Protein AF-A0A2B7XXI3-F1 (afdb_monomer)

Radius of gyration: 14.45 Å; Cα contacts (8 Å, |Δi|>4): 326; chains: 1; bounding box: 34×36×39 Å

Secondary structure (DSSP, 8-state):
---HHHHHHHTT-EEEPPTTEEEEEESSBTTB-EEEE---TT-EEEEEE-SSEEEEEEE-TTS-HHHHHHHHHHHHHTTGGGS-TT--EEEEEEEETTEESSHHHHHHHHHHHHHTTPPPPPEEEE--SS---EEEE---TTS--EEEETTEEEEE-

Sequence (157 aa):
MPSHFEAAHAAKKTVEVPICSWRFVIFPTDGISAIGTRNLGGSTAIVLASPRAAIVAHLRPELDTASFMNELLRFYKKNDQEFPQGHPAFIICARKGEAPLYPQQVAIIQQVFRRNGLLVPPVKSYEPSGQGTVFVDARPPSGQRLVPVENRVVAQF

Organism: Polytolypa hystricis (strain UAMH7299) (NCBI:txid1447883)

Structure (mmCIF, N/CA/C/O backbone):
data_AF-A0A2B7XXI3-F1
#
_entry.id   AF-A0A2B7XXI3-F1
#
loop_
_atom_site.group_PDB
_atom_site.id
_atom_site.type_symbol
_atom_site.label_atom_id
_atom_site.label_alt_id
_atom_site.label_comp_id
_atom_site.label_asym_id
_atom_site.label_entity_id
_atom_site.label_seq_id
_atom_site.pdbx_PDB_ins_code
_atom_site.Cartn_x
_atom_site.Cartn_y
_atom_site.Cartn_z
_atom_site.occupancy
_atom_site.B_iso_or_equiv
_atom_site.auth_seq_id
_atom_site.auth_comp_id
_atom_site.auth_asym_id
_atom_site.auth_atom_id
_atom_site.pdbx_PDB_model_num
ATOM 1 N N . MET A 1 1 ? 11.577 -18.978 13.535 1.00 48.31 1 MET A N 1
ATOM 2 C CA . MET A 1 1 ? 10.423 -18.399 14.256 1.00 48.31 1 MET A CA 1
ATOM 3 C C . MET A 1 1 ? 9.391 -17.976 13.221 1.00 48.31 1 MET A C 1
ATOM 5 O O . MET A 1 1 ? 9.833 -17.498 12.181 1.00 48.31 1 MET A O 1
ATOM 9 N N . PRO A 1 2 ? 8.084 -18.183 13.455 1.00 54.75 2 PRO A N 1
ATOM 10 C CA . PRO A 1 2 ? 7.042 -17.691 12.553 1.00 54.75 2 PRO A CA 1
ATOM 11 C C . PRO A 1 2 ? 7.074 -16.158 12.491 1.00 54.75 2 PRO A C 1
ATOM 13 O O . PRO A 1 2 ? 7.365 -15.504 13.495 1.00 54.75 2 PRO A O 1
ATOM 16 N N . SER A 1 3 ? 6.801 -15.591 11.317 1.00 63.81 3 SER A N 1
ATOM 17 C CA . SER A 1 3 ? 6.748 -14.134 11.136 1.00 63.81 3 SER A CA 1
ATOM 18 C C . SER A 1 3 ? 5.608 -13.508 11.959 1.00 63.81 3 SER A C 1
ATOM 20 O O . SER A 1 3 ? 4.636 -14.180 12.316 1.00 63.81 3 SER A O 1
ATOM 22 N N . HIS A 1 4 ? 5.678 -12.198 12.239 1.00 64.50 4 HIS A N 1
ATOM 23 C CA . HIS A 1 4 ? 4.598 -11.482 12.943 1.00 64.50 4 HIS A CA 1
ATOM 24 C C . HIS A 1 4 ? 3.236 -11.642 12.245 1.00 64.50 4 HIS A C 1
ATOM 26 O O . HIS A 1 4 ? 2.210 -11.782 12.915 1.00 64.50 4 HIS A O 1
ATOM 32 N N . PHE A 1 5 ? 3.242 -11.679 10.907 1.00 62.25 5 PHE A N 1
ATOM 33 C CA . PHE A 1 5 ? 2.057 -11.941 10.097 1.00 62.25 5 PHE A CA 1
ATOM 34 C C . PHE A 1 5 ? 1.521 -13.358 10.330 1.00 62.25 5 PHE A C 1
ATOM 36 O O . PHE A 1 5 ? 0.339 -13.512 10.612 1.00 62.25 5 PHE A O 1
ATOM 43 N N . GLU A 1 6 ? 2.370 -14.388 10.271 1.00 65.31 6 GLU A N 1
ATOM 44 C CA . GLU A 1 6 ? 1.958 -15.785 10.482 1.00 65.31 6 GLU A CA 1
ATOM 45 C C . GLU A 1 6 ? 1.390 -16.014 11.882 1.00 65.31 6 GLU A C 1
ATOM 47 O O . GLU A 1 6 ? 0.357 -16.663 12.019 1.00 65.31 6 GLU A O 1
ATOM 52 N N . ALA A 1 7 ? 2.004 -15.436 12.917 1.00 68.31 7 ALA A N 1
ATOM 53 C CA . ALA A 1 7 ? 1.504 -15.540 14.285 1.00 68.31 7 ALA A CA 1
ATOM 54 C C . ALA A 1 7 ? 0.122 -14.877 14.446 1.00 68.31 7 ALA A C 1
ATOM 56 O O . ALA A 1 7 ? -0.772 -15.425 15.093 1.00 68.31 7 ALA A O 1
ATOM 57 N N . ALA A 1 8 ? -0.079 -13.702 13.842 1.00 65.25 8 ALA A N 1
ATOM 58 C CA . ALA A 1 8 ? -1.342 -12.975 13.919 1.00 65.25 8 ALA A CA 1
ATOM 59 C C . ALA A 1 8 ? -2.441 -13.600 13.034 1.00 65.25 8 ALA A C 1
ATOM 61 O O . ALA A 1 8 ? -3.600 -13.679 13.455 1.00 65.25 8 ALA A O 1
ATOM 62 N N . HIS A 1 9 ? -2.066 -14.121 11.864 1.00 66.50 9 HIS A N 1
ATOM 63 C CA . HIS A 1 9 ? -2.937 -14.869 10.961 1.00 66.50 9 HIS A CA 1
ATOM 64 C C . HIS A 1 9 ? -3.375 -16.202 11.582 1.00 66.50 9 HIS A C 1
ATOM 66 O O . HIS A 1 9 ? -4.568 -16.494 11.612 1.00 66.50 9 HIS A O 1
ATOM 72 N N . ALA A 1 10 ? -2.450 -16.965 12.177 1.00 66.88 10 ALA A N 1
ATOM 73 C CA . ALA A 1 10 ? -2.763 -18.198 12.905 1.00 66.88 10 ALA A CA 1
ATOM 74 C C . ALA A 1 10 ? -3.696 -17.940 14.100 1.00 66.88 10 ALA A C 1
ATOM 76 O O . ALA A 1 10 ? -4.594 -18.732 14.375 1.00 66.88 10 ALA A O 1
ATOM 77 N N . ALA A 1 11 ? -3.542 -16.791 14.766 1.00 72.44 11 ALA A N 1
ATOM 78 C CA . ALA A 1 11 ? -4.434 -16.353 15.836 1.00 72.44 11 ALA A CA 1
ATOM 79 C C . ALA A 1 11 ? -5.790 -15.802 15.342 1.00 72.44 11 ALA A C 1
ATOM 81 O O . ALA A 1 11 ? -6.605 -15.401 16.172 1.00 72.44 11 ALA A O 1
ATOM 82 N N . LYS A 1 12 ? -6.035 -15.754 14.021 1.00 74.94 12 LYS A N 1
ATOM 83 C CA . LYS A 1 12 ? -7.221 -15.154 13.378 1.00 74.94 12 LYS A CA 1
ATOM 84 C C . LYS A 1 12 ? -7.449 -13.682 13.751 1.00 74.94 12 LYS A C 1
ATOM 86 O O . LYS A 1 12 ? -8.581 -13.213 13.784 1.00 74.94 12 LYS A O 1
ATOM 91 N N . LYS A 1 13 ? -6.371 -12.939 14.016 1.00 81.69 13 LYS A N 1
ATOM 92 C CA . LYS A 1 13 ? -6.413 -11.518 14.412 1.00 81.69 13 LYS A CA 1
ATOM 93 C C . LYS A 1 13 ? -5.953 -10.570 13.303 1.00 81.69 13 LYS A C 1
ATOM 95 O O . LYS A 1 13 ? -5.603 -9.420 13.589 1.00 81.69 13 LYS A O 1
ATOM 100 N N . THR A 1 14 ? -5.908 -11.047 12.059 1.00 84.31 14 THR A N 1
ATOM 101 C CA . THR A 1 14 ? -5.370 -10.311 10.909 1.00 84.31 14 THR A CA 1
ATOM 102 C C . THR A 1 14 ? -6.325 -10.345 9.733 1.00 84.31 14 THR A C 1
ATOM 104 O O . THR A 1 14 ? -6.804 -11.410 9.352 1.00 84.31 14 THR A O 1
ATOM 107 N N . VAL A 1 15 ? -6.534 -9.184 9.119 1.00 89.12 15 VAL A N 1
ATOM 108 C CA . VAL A 1 15 ? -7.184 -9.081 7.811 1.00 89.12 15 VAL A CA 1
ATOM 109 C C . VAL A 1 15 ? -6.123 -9.203 6.724 1.00 89.12 15 VAL A C 1
ATOM 111 O O . VAL A 1 15 ? -5.197 -8.395 6.652 1.00 89.12 15 VAL A O 1
ATOM 114 N N . GLU A 1 16 ? -6.250 -10.226 5.884 1.00 90.81 16 GLU A N 1
ATOM 115 C CA . GLU A 1 16 ? -5.381 -10.412 4.724 1.00 90.81 16 GLU A CA 1
ATOM 116 C C . GLU A 1 16 ? -5.884 -9.583 3.535 1.00 90.81 16 GLU A C 1
ATOM 118 O O . GLU A 1 16 ? -7.076 -9.569 3.217 1.00 90.81 16 GLU A O 1
ATOM 123 N N . VAL A 1 17 ? -4.962 -8.891 2.869 1.00 94.00 17 VAL A N 1
ATOM 124 C CA . VAL A 1 17 ? -5.216 -8.123 1.652 1.00 94.00 17 VAL A CA 1
ATOM 125 C C . VAL A 1 17 ? -4.821 -8.960 0.434 1.00 94.00 17 VAL A C 1
ATOM 127 O O . VAL A 1 17 ? -3.649 -9.319 0.311 1.00 94.00 17 VAL A O 1
ATOM 130 N N . PRO A 1 18 ? -5.761 -9.259 -0.480 1.00 93.88 18 PRO A N 1
ATOM 131 C CA . PRO A 1 18 ? -5.449 -9.971 -1.715 1.00 93.88 18 PRO A CA 1
ATOM 132 C C . PRO A 1 18 ? -4.571 -9.153 -2.671 1.00 93.88 18 PRO A C 1
ATOM 134 O O . PRO A 1 18 ? -4.593 -7.920 -2.656 1.00 93.88 18 PRO A O 1
ATOM 137 N N . ILE A 1 19 ? -3.870 -9.853 -3.567 1.00 93.19 19 ILE A N 1
ATOM 138 C CA . ILE A 1 19 ? -3.181 -9.255 -4.722 1.00 93.19 19 ILE A CA 1
ATOM 139 C C . ILE A 1 19 ? -4.184 -8.426 -5.543 1.00 93.19 19 ILE A C 1
ATOM 141 O O . ILE A 1 19 ? -5.327 -8.845 -5.723 1.00 93.19 19 ILE A O 1
ATOM 145 N N . CYS A 1 20 ? -3.758 -7.267 -6.055 1.00 94.88 20 CYS A N 1
ATOM 146 C CA . CYS A 1 20 ? -4.588 -6.337 -6.837 1.00 94.88 20 CYS A CA 1
ATOM 147 C C . CYS A 1 20 ? -5.810 -5.793 -6.085 1.00 94.88 20 CYS A C 1
ATOM 149 O O . CYS A 1 20 ? -6.806 -5.426 -6.702 1.00 94.88 20 CYS A O 1
ATOM 151 N N . SER A 1 21 ? -5.747 -5.725 -4.757 1.00 96.31 21 SER A N 1
ATOM 152 C CA . SER A 1 21 ? -6.829 -5.208 -3.922 1.00 96.31 21 SER A CA 1
ATOM 153 C C . SER A 1 21 ? -6.273 -4.322 -2.813 1.00 96.31 21 SER A C 1
ATOM 155 O O . SER A 1 21 ? -5.075 -4.317 -2.521 1.00 96.31 21 SER A O 1
ATOM 157 N N . TRP A 1 22 ? -7.169 -3.588 -2.159 1.00 97.12 22 TRP A N 1
ATOM 158 C CA . TRP A 1 22 ? -6.930 -2.999 -0.847 1.00 97.12 22 TRP A CA 1
ATOM 159 C C . TRP A 1 22 ? -7.965 -3.479 0.173 1.00 97.12 22 TRP A C 1
ATOM 161 O O . TRP A 1 22 ? -9.027 -4.012 -0.178 1.00 97.12 22 TRP A O 1
ATOM 171 N N . ARG A 1 23 ? -7.637 -3.313 1.453 1.00 96.00 23 ARG A N 1
ATOM 172 C CA . ARG A 1 23 ? -8.565 -3.463 2.579 1.00 96.00 23 ARG A CA 1
ATOM 173 C C . ARG A 1 23 ? -8.342 -2.334 3.570 1.00 96.00 23 ARG A C 1
ATOM 175 O O . ARG A 1 23 ? -7.245 -1.794 3.659 1.00 96.00 23 ARG A O 1
ATOM 182 N N . PHE A 1 24 ? -9.398 -2.016 4.301 1.00 93.50 24 PHE A N 1
ATOM 183 C CA . PHE A 1 24 ? -9.441 -0.996 5.336 1.00 93.50 24 PHE A CA 1
ATOM 184 C C . PHE A 1 24 ? -9.890 -1.640 6.643 1.00 93.50 24 PHE A C 1
ATOM 186 O O . PHE A 1 24 ? -10.822 -2.444 6.637 1.00 93.50 24 PHE A O 1
ATOM 193 N N . VAL A 1 25 ? -9.218 -1.303 7.739 1.00 90.81 25 VAL A N 1
ATOM 194 C CA . VAL A 1 25 ? -9.548 -1.783 9.081 1.00 90.81 25 VAL A CA 1
ATOM 195 C C . VAL A 1 25 ? -9.458 -0.627 10.068 1.00 90.81 25 VAL A C 1
ATOM 197 O O . VAL A 1 25 ? -8.501 0.147 10.034 1.00 90.81 25 VAL A O 1
ATOM 200 N N . ILE A 1 26 ? -10.434 -0.566 10.974 1.00 88.31 26 ILE A N 1
ATOM 201 C CA . ILE A 1 26 ? -10.393 0.245 12.192 1.00 88.31 26 ILE A CA 1
ATOM 202 C C . ILE A 1 26 ? -10.026 -0.685 13.357 1.00 88.31 26 ILE A C 1
ATOM 204 O O . ILE A 1 26 ? -10.527 -1.804 13.462 1.00 88.31 26 ILE A O 1
ATOM 208 N N . PHE A 1 27 ? -9.132 -0.238 14.226 1.00 81.81 27 PHE A N 1
ATOM 209 C CA . PHE A 1 27 ? -8.558 -0.965 15.343 1.00 81.81 27 PHE A CA 1
ATOM 210 C C . PHE A 1 27 ? -8.915 -0.320 16.690 1.00 81.81 27 PHE A C 1
ATOM 212 O O . PHE A 1 27 ? -8.839 0.906 16.807 1.00 81.81 27 PHE A O 1
ATOM 219 N N . PRO A 1 28 ? -9.106 -1.131 17.745 1.00 72.25 28 PRO A N 1
ATOM 220 C CA . PRO A 1 28 ? -9.385 -2.568 17.692 1.00 72.25 28 PRO A CA 1
ATOM 221 C C . PRO A 1 28 ? -10.860 -2.806 17.316 1.00 72.25 28 PRO A C 1
ATOM 223 O O . PRO A 1 28 ? -11.739 -2.190 17.907 1.00 72.25 28 PRO A O 1
ATOM 226 N N . THR A 1 29 ? -11.134 -3.717 16.378 1.00 72.94 29 THR A N 1
ATOM 227 C CA . THR A 1 29 ? -12.509 -4.153 16.054 1.00 72.94 29 THR A CA 1
ATOM 228 C C . THR A 1 29 ? -12.544 -5.678 16.009 1.00 72.94 29 THR A C 1
ATOM 230 O O . THR A 1 29 ? -11.698 -6.280 15.354 1.00 72.94 29 THR A O 1
ATOM 233 N N . ASP A 1 30 ? -13.477 -6.309 16.727 1.00 71.38 30 ASP A N 1
ATOM 234 C CA . ASP A 1 30 ? -13.786 -7.750 16.659 1.00 71.38 30 ASP A CA 1
ATOM 235 C C . ASP A 1 30 ? -12.577 -8.702 16.726 1.00 71.38 30 ASP A C 1
ATOM 237 O O . ASP A 1 30 ? -12.455 -9.664 15.970 1.00 71.38 30 ASP A O 1
ATOM 241 N N . GLY A 1 31 ? -11.627 -8.424 17.624 1.00 73.44 31 GLY A N 1
ATOM 242 C CA . GLY A 1 31 ? -10.422 -9.247 17.786 1.00 73.44 31 GLY A CA 1
ATOM 243 C C . GLY A 1 31 ? -9.398 -9.109 16.651 1.00 73.44 31 GLY A C 1
ATOM 244 O O . GLY A 1 31 ? -8.304 -9.672 16.755 1.00 73.44 31 GLY A O 1
ATOM 245 N N . ILE A 1 32 ? -9.697 -8.316 15.616 1.00 79.62 32 ILE A N 1
ATOM 246 C CA . ILE A 1 32 ? -8.746 -7.905 14.591 1.00 79.62 32 ILE A CA 1
ATOM 247 C C . ILE A 1 32 ? -7.832 -6.836 15.165 1.00 79.62 32 ILE A C 1
ATOM 249 O O . ILE A 1 32 ? -8.236 -5.819 15.731 1.00 79.62 32 ILE A O 1
ATOM 253 N N . SER A 1 33 ? -6.550 -7.095 14.991 1.00 78.69 33 SER A N 1
ATOM 254 C CA . SER A 1 33 ? -5.483 -6.306 15.583 1.00 78.69 33 SER A CA 1
ATOM 255 C C . SER A 1 33 ? -4.362 -6.009 14.595 1.00 78.69 33 SER A C 1
ATOM 257 O O . SER A 1 33 ? -3.398 -5.333 14.937 1.00 78.69 33 SER A O 1
ATOM 259 N N . ALA A 1 34 ? -4.507 -6.501 13.365 1.00 81.81 34 ALA A N 1
ATOM 260 C CA . ALA A 1 34 ? -3.598 -6.204 12.285 1.00 81.81 34 ALA A CA 1
ATOM 261 C C . ALA A 1 34 ? -4.242 -6.349 10.902 1.00 81.81 34 ALA A C 1
ATOM 263 O O . ALA A 1 34 ? -5.266 -7.014 10.727 1.00 81.81 34 ALA A O 1
ATOM 264 N N . ILE A 1 35 ? -3.587 -5.763 9.907 1.00 89.25 35 ILE A N 1
ATOM 265 C CA . ILE A 1 35 ? -3.888 -5.914 8.481 1.00 89.25 35 ILE A CA 1
ATOM 266 C C . ILE A 1 35 ? -2.576 -6.141 7.732 1.00 89.25 35 ILE A C 1
ATOM 268 O O . ILE A 1 35 ? -1.543 -5.589 8.108 1.00 89.25 35 ILE A O 1
ATOM 272 N N . GLY A 1 36 ? -2.587 -6.942 6.673 1.00 90.19 36 GLY A N 1
ATOM 273 C CA . GLY A 1 36 ? -1.382 -7.134 5.877 1.00 90.19 36 GLY A CA 1
ATOM 274 C C . GLY A 1 36 ? -1.594 -7.925 4.602 1.00 90.19 36 GLY A C 1
ATOM 275 O O . GLY A 1 36 ? -2.656 -8.490 4.371 1.00 90.19 36 GLY A O 1
ATOM 276 N N . THR A 1 37 ? -0.554 -7.984 3.784 1.00 90.44 37 THR A N 1
ATOM 277 C CA . THR A 1 37 ? -0.486 -8.804 2.576 1.00 90.44 37 THR A CA 1
ATOM 278 C C . THR A 1 37 ? 0.735 -9.711 2.628 1.00 90.44 37 THR A C 1
ATOM 280 O O . THR A 1 37 ? 1.735 -9.376 3.262 1.00 90.44 37 THR A O 1
ATOM 283 N N . ARG A 1 38 ? 0.672 -10.831 1.912 1.00 88.06 38 ARG A N 1
ATOM 284 C CA . ARG A 1 38 ? 1.776 -11.772 1.686 1.00 88.06 38 ARG A CA 1
ATOM 285 C C . ARG A 1 38 ? 2.017 -11.979 0.194 1.00 88.06 38 ARG A C 1
ATOM 287 O O . ARG A 1 38 ? 1.272 -11.434 -0.621 1.00 88.06 38 ARG A O 1
ATOM 294 N N . ASN A 1 39 ? 3.016 -12.792 -0.147 1.00 84.31 39 ASN A N 1
ATOM 295 C CA . ASN A 1 39 ? 3.339 -13.154 -1.529 1.00 84.31 39 ASN A CA 1
ATOM 296 C C . ASN A 1 39 ? 3.619 -11.939 -2.420 1.00 84.31 39 ASN A C 1
ATOM 298 O O . ASN A 1 39 ? 3.208 -11.919 -3.576 1.00 84.31 39 ASN A O 1
ATOM 302 N N . LEU A 1 40 ? 4.288 -10.912 -1.886 1.00 83.44 40 LEU A N 1
ATOM 303 C CA . LEU A 1 40 ? 4.664 -9.749 -2.675 1.00 83.44 40 LEU A CA 1
ATOM 304 C C . LEU A 1 40 ? 5.560 -10.157 -3.848 1.00 83.44 40 LEU A C 1
ATOM 306 O O . LEU A 1 40 ? 5.271 -9.748 -4.964 1.00 83.44 40 LEU A O 1
ATOM 310 N N . GLY A 1 41 ? 6.583 -10.998 -3.652 1.00 79.19 41 GLY A N 1
ATOM 311 C CA . GLY A 1 41 ? 7.303 -11.645 -4.763 1.00 79.19 41 GLY A CA 1
ATOM 312 C C . GLY A 1 41 ? 7.762 -10.706 -5.895 1.00 79.19 41 GLY A C 1
ATOM 313 O O . GLY A 1 41 ? 7.712 -11.090 -7.058 1.00 79.19 41 GLY A O 1
ATOM 314 N N . GLY A 1 42 ? 8.142 -9.460 -5.578 1.00 85.88 42 GLY A N 1
ATOM 315 C CA . GLY A 1 42 ? 8.454 -8.415 -6.568 1.00 85.88 42 GLY A CA 1
ATOM 316 C C . GLY A 1 42 ? 7.451 -7.254 -6.610 1.00 85.88 42 GLY A C 1
ATOM 317 O O . GLY A 1 42 ? 7.791 -6.160 -7.053 1.00 85.88 42 GLY A O 1
ATOM 318 N N . SER A 1 43 ? 6.239 -7.466 -6.108 1.00 91.19 43 SER A N 1
ATOM 319 C CA . SER A 1 43 ? 5.134 -6.507 -6.070 1.00 91.19 43 SER A CA 1
ATOM 320 C C . SER A 1 43 ? 5.374 -5.349 -5.100 1.00 91.19 43 SER A C 1
ATOM 322 O O . SER A 1 43 ? 6.276 -5.370 -4.249 1.00 91.19 43 SER A O 1
ATOM 324 N N . THR A 1 44 ? 4.510 -4.344 -5.219 1.00 93.50 44 THR A N 1
ATOM 325 C CA . THR A 1 44 ? 4.485 -3.150 -4.377 1.00 93.50 44 THR A CA 1
ATOM 326 C C . THR A 1 44 ? 3.298 -3.211 -3.422 1.00 93.50 44 THR A C 1
ATOM 328 O O . THR A 1 44 ? 2.185 -3.532 -3.828 1.00 93.50 44 THR A O 1
ATOM 331 N N . ALA A 1 45 ? 3.500 -2.853 -2.159 1.00 94.75 45 ALA A N 1
ATOM 332 C CA . ALA A 1 45 ? 2.422 -2.576 -1.224 1.00 94.75 45 ALA A CA 1
ATOM 333 C C . ALA A 1 45 ? 2.349 -1.084 -0.903 1.00 94.75 45 ALA A C 1
ATOM 335 O O . ALA A 1 45 ? 3.375 -0.409 -0.809 1.00 94.75 45 ALA A O 1
ATOM 336 N N . ILE A 1 46 ? 1.136 -0.590 -0.676 1.00 96.00 46 ILE A N 1
ATOM 337 C CA . ILE A 1 46 ? 0.896 0.739 -0.112 1.00 96.00 46 ILE A CA 1
ATOM 338 C C . ILE A 1 46 ? 0.312 0.575 1.274 1.00 96.00 46 ILE A C 1
ATOM 340 O O . ILE A 1 46 ? -0.633 -0.188 1.461 1.00 96.00 46 ILE A O 1
ATOM 344 N N . VAL A 1 47 ? 0.876 1.307 2.227 1.00 93.81 47 VAL A N 1
ATOM 345 C CA . VAL A 1 47 ? 0.380 1.376 3.599 1.00 93.81 47 VAL A CA 1
ATOM 346 C C . VAL A 1 47 ? -0.014 2.813 3.884 1.00 93.81 47 VAL A C 1
ATOM 348 O O . VAL A 1 47 ? 0.809 3.709 3.735 1.00 93.81 47 VAL A O 1
ATOM 351 N N . LEU A 1 48 ? -1.259 3.021 4.291 1.00 92.19 48 LEU A N 1
ATOM 352 C CA . LEU A 1 48 ? -1.762 4.263 4.875 1.00 92.19 48 LEU A CA 1
ATOM 353 C C . LEU A 1 48 ? -2.218 3.898 6.279 1.00 92.19 48 LEU A C 1
ATOM 355 O O . LEU A 1 48 ? -3.091 3.044 6.419 1.00 92.19 48 LEU A O 1
ATOM 359 N N . ALA A 1 49 ? -1.619 4.466 7.316 1.00 88.94 49 ALA A N 1
ATOM 360 C CA . ALA A 1 49 ? -1.910 4.028 8.674 1.00 88.94 49 ALA A CA 1
ATOM 361 C C . ALA A 1 49 ? -1.998 5.196 9.648 1.00 88.94 49 ALA A C 1
ATOM 363 O O . ALA A 1 49 ? -1.332 6.208 9.492 1.00 88.94 49 ALA A O 1
ATOM 364 N N . SER A 1 50 ? -2.808 5.027 10.679 1.00 84.31 50 SER A N 1
ATOM 365 C CA . SER A 1 50 ? -2.953 5.922 11.819 1.00 84.31 50 SER A CA 1
ATOM 366 C C . SER A 1 50 ? -2.906 5.085 13.107 1.00 84.31 50 SER A C 1
ATOM 368 O O . SER A 1 50 ? -2.959 3.847 13.054 1.00 84.31 50 SER A O 1
ATOM 370 N N . PRO A 1 51 ? -2.833 5.699 14.305 1.00 78.25 51 PRO A N 1
ATOM 371 C CA . PRO A 1 51 ? -3.484 5.131 15.489 1.00 78.25 51 PRO A CA 1
ATOM 372 C C . PRO A 1 51 ? -4.934 4.801 15.101 1.00 78.25 51 PRO A C 1
ATOM 374 O O . PRO A 1 51 ? -5.431 5.446 14.227 1.00 78.25 51 PRO A O 1
ATOM 377 N N . ARG A 1 52 ? -5.719 3.897 15.662 1.00 82.06 52 ARG A N 1
ATOM 378 C CA . ARG A 1 52 ? -7.104 3.622 15.175 1.00 82.06 52 ARG A CA 1
ATOM 379 C C . ARG A 1 52 ? -7.306 3.020 13.774 1.00 82.06 52 ARG A C 1
ATOM 381 O O . ARG A 1 52 ? -8.212 2.215 13.707 1.00 82.06 52 ARG A O 1
ATOM 388 N N . ALA A 1 53 ? -6.570 3.289 12.691 1.00 88.69 53 ALA A N 1
ATOM 389 C CA . ALA A 1 53 ? -6.933 2.683 11.394 1.00 88.69 53 ALA A CA 1
ATOM 390 C C . ALA A 1 53 ? -5.763 2.379 10.452 1.00 88.69 53 ALA A C 1
ATOM 392 O O . ALA A 1 53 ? -4.658 2.892 10.602 1.00 88.69 53 ALA A O 1
ATOM 393 N N . ALA A 1 54 ? -5.996 1.505 9.473 1.00 91.56 54 ALA A N 1
ATOM 394 C CA . ALA A 1 54 ? -5.046 1.253 8.398 1.00 91.56 54 ALA A CA 1
ATOM 395 C C . ALA A 1 54 ? -5.731 0.821 7.099 1.00 91.56 54 ALA A C 1
ATOM 397 O O . ALA A 1 54 ? -6.714 0.076 7.103 1.00 91.56 54 ALA A O 1
ATOM 398 N N . ILE A 1 55 ? -5.152 1.251 5.982 1.00 94.62 55 ILE A N 1
ATOM 399 C CA . ILE A 1 55 ? -5.395 0.724 4.645 1.00 94.62 55 ILE A CA 1
ATOM 400 C C . ILE A 1 55 ? -4.099 0.092 4.151 1.00 94.62 55 ILE A C 1
ATOM 402 O O . ILE A 1 55 ? -3.042 0.726 4.160 1.00 94.62 55 ILE A O 1
ATOM 406 N N . VAL A 1 56 ? -4.195 -1.149 3.684 1.00 95.19 56 VAL A N 1
ATOM 407 C CA . VAL A 1 56 ? -3.104 -1.825 2.976 1.00 95.19 56 VAL A CA 1
ATOM 408 C C . VAL A 1 56 ? -3.595 -2.185 1.585 1.00 95.19 56 VAL A C 1
ATOM 410 O O . VAL A 1 56 ? -4.711 -2.684 1.431 1.00 95.19 56 VAL A O 1
ATOM 413 N N . ALA A 1 57 ? -2.764 -1.924 0.581 1.00 97.00 57 ALA A N 1
ATOM 414 C CA . ALA A 1 57 ? -3.010 -2.287 -0.807 1.00 97.00 57 ALA A CA 1
ATOM 415 C C . ALA A 1 57 ? -1.849 -3.110 -1.366 1.00 97.00 57 ALA A C 1
ATOM 417 O O . ALA A 1 57 ? -0.700 -2.838 -1.029 1.00 97.00 57 ALA A O 1
ATOM 418 N N . HIS A 1 58 ? -2.146 -4.073 -2.238 1.00 95.88 58 HIS A N 1
ATOM 419 C CA . HIS A 1 58 ? -1.158 -4.908 -2.924 1.00 95.88 58 HIS A CA 1
ATOM 420 C C . HIS A 1 58 ? -1.265 -4.695 -4.436 1.00 95.88 58 HIS A C 1
ATOM 422 O O . HIS A 1 58 ? -2.268 -5.043 -5.057 1.00 95.88 58 HIS A O 1
ATOM 428 N N . LEU A 1 59 ? -0.215 -4.146 -5.039 1.00 95.88 59 LEU A N 1
ATOM 429 C CA . LEU A 1 59 ? -0.114 -3.846 -6.459 1.00 95.88 59 LEU A CA 1
ATOM 430 C C . LEU A 1 59 ? 0.922 -4.758 -7.116 1.00 95.88 59 LEU A C 1
ATOM 432 O O . LEU A 1 59 ? 2.115 -4.667 -6.825 1.00 95.88 59 LEU A O 1
ATOM 436 N N . ARG A 1 60 ? 0.471 -5.598 -8.048 1.00 93.81 60 ARG A N 1
ATOM 437 C CA . ARG A 1 60 ? 1.370 -6.330 -8.948 1.00 93.81 60 ARG A CA 1
ATOM 438 C C . ARG A 1 60 ? 1.940 -5.400 -10.032 1.00 93.81 60 ARG A C 1
ATOM 440 O O . ARG A 1 60 ? 1.349 -4.344 -10.280 1.00 93.81 60 ARG A O 1
ATOM 447 N N . PRO A 1 61 ? 3.029 -5.776 -10.714 1.00 90.12 61 PRO A N 1
ATOM 448 C CA . PRO A 1 61 ? 3.685 -4.905 -11.692 1.00 90.12 61 PRO A CA 1
ATOM 449 C C . PRO A 1 61 ? 2.814 -4.526 -12.896 1.00 90.12 61 PRO A C 1
ATOM 451 O O . PRO A 1 61 ? 2.880 -3.394 -13.362 1.00 90.12 61 PRO A O 1
ATOM 454 N N . GLU A 1 62 ? 1.970 -5.442 -13.377 1.00 90.38 62 GLU A N 1
ATOM 455 C CA . GLU A 1 62 ? 1.167 -5.251 -14.597 1.00 90.38 62 GLU A CA 1
ATOM 456 C C . GLU A 1 62 ? -0.159 -4.505 -14.360 1.00 90.38 62 GLU A C 1
ATOM 458 O O . GLU A 1 62 ? -0.951 -4.325 -15.283 1.00 90.38 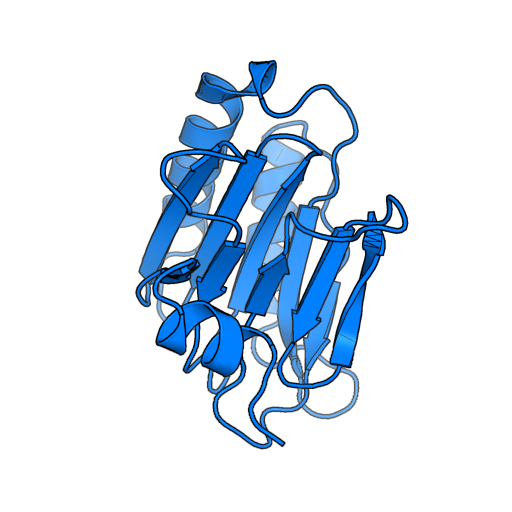62 GLU A O 1
ATOM 463 N N . LEU A 1 63 ? -0.440 -4.098 -13.120 1.00 93.56 63 LEU A N 1
ATOM 464 C CA . LEU A 1 63 ? -1.668 -3.389 -12.772 1.00 93.56 63 LEU A CA 1
ATOM 465 C C . LEU A 1 63 ? -1.661 -1.969 -13.357 1.00 93.56 63 LEU A C 1
ATOM 467 O O . LEU A 1 63 ? -0.649 -1.268 -13.257 1.00 93.56 63 LEU A O 1
ATOM 471 N N . ASP A 1 64 ? -2.815 -1.495 -13.849 1.00 96.75 64 ASP A N 1
ATOM 472 C CA . ASP A 1 64 ? -3.029 -0.062 -14.095 1.00 96.75 64 ASP A CA 1
ATOM 473 C C . ASP A 1 64 ? -2.957 0.703 -12.766 1.00 96.75 64 ASP A C 1
ATOM 475 O O . ASP A 1 64 ? -3.928 0.890 -12.027 1.00 96.75 64 ASP A O 1
ATOM 479 N N . THR A 1 65 ? -1.734 1.116 -12.455 1.00 96.81 65 THR A N 1
ATOM 480 C CA . THR A 1 65 ? -1.356 1.689 -11.172 1.00 96.81 65 THR A CA 1
ATOM 481 C C . THR A 1 65 ? -2.015 3.051 -10.976 1.00 96.81 65 THR A C 1
ATOM 483 O O . THR A 1 65 ? -2.397 3.385 -9.858 1.00 96.81 65 THR A O 1
ATOM 486 N N . ALA A 1 66 ? -2.187 3.837 -12.041 1.00 97.31 66 ALA A N 1
ATOM 487 C CA . ALA A 1 66 ? -2.792 5.159 -11.939 1.00 97.31 66 ALA A CA 1
ATOM 488 C C . ALA A 1 66 ? -4.279 5.054 -11.586 1.00 97.31 66 ALA A C 1
ATOM 490 O O . ALA A 1 66 ? -4.727 5.706 -10.639 1.00 97.31 66 ALA A O 1
ATOM 491 N N . SER A 1 67 ? -5.031 4.217 -12.305 1.00 97.50 67 SER A N 1
ATOM 492 C CA . SER A 1 67 ? -6.460 4.017 -12.044 1.00 97.50 67 SER A CA 1
ATOM 493 C C . SER A 1 67 ? -6.695 3.440 -10.648 1.00 97.50 67 SER A C 1
ATOM 495 O O . SER A 1 67 ? -7.454 4.019 -9.868 1.00 97.50 67 SER A O 1
ATOM 497 N N . PHE A 1 68 ? -5.948 2.394 -10.279 1.00 98.06 68 PHE A N 1
ATOM 498 C CA . PHE A 1 68 ? -6.027 1.784 -8.950 1.00 98.06 68 PHE A CA 1
ATOM 499 C C . PHE A 1 68 ? -5.724 2.786 -7.826 1.00 98.06 68 PHE A C 1
ATOM 501 O O . PHE A 1 68 ? -6.478 2.898 -6.859 1.00 98.06 68 PHE A O 1
ATOM 508 N N . MET A 1 69 ? -4.643 3.563 -7.955 1.00 97.69 69 MET A N 1
ATOM 509 C CA . MET A 1 69 ? -4.278 4.553 -6.941 1.00 97.69 69 MET A CA 1
ATOM 510 C C . MET A 1 69 ? -5.300 5.686 -6.835 1.00 97.69 69 MET A C 1
ATOM 512 O O . MET A 1 69 ? -5.557 6.162 -5.733 1.00 97.69 69 MET A O 1
ATOM 516 N N . ASN A 1 70 ? -5.908 6.119 -7.941 1.00 97.00 70 ASN A N 1
ATOM 517 C CA . ASN A 1 70 ? -6.956 7.139 -7.894 1.00 97.00 70 ASN A CA 1
ATOM 518 C C . ASN A 1 70 ? -8.196 6.652 -7.133 1.00 97.00 70 ASN A C 1
ATOM 520 O O . ASN A 1 70 ? -8.772 7.414 -6.355 1.00 97.00 70 ASN A O 1
ATOM 524 N N . GLU A 1 71 ? -8.600 5.394 -7.316 1.00 97.31 71 GLU A N 1
ATOM 525 C CA . GLU A 1 71 ? -9.703 4.801 -6.554 1.00 97.31 71 GLU A CA 1
ATOM 526 C C . GLU A 1 71 ? -9.361 4.651 -5.073 1.00 97.31 71 GLU A C 1
ATOM 528 O O . GLU A 1 71 ? -10.143 5.076 -4.217 1.00 97.31 71 GLU A O 1
ATOM 533 N N . LEU A 1 72 ? -8.165 4.139 -4.772 1.00 96.88 72 LEU A N 1
ATOM 534 C CA . LEU A 1 72 ? -7.655 4.016 -3.410 1.00 96.88 72 LEU A CA 1
ATOM 535 C C . LEU A 1 72 ? -7.626 5.372 -2.692 1.00 96.88 72 LEU A C 1
ATOM 537 O O . LEU A 1 72 ? -8.120 5.485 -1.572 1.00 96.88 72 LEU A O 1
ATOM 541 N N . LEU A 1 73 ? -7.092 6.420 -3.327 1.00 95.00 73 LEU A N 1
ATOM 542 C CA . LEU A 1 73 ? -7.028 7.751 -2.719 1.00 95.00 73 LEU A CA 1
ATOM 543 C C . LEU A 1 73 ? -8.405 8.409 -2.596 1.00 95.00 73 LEU A C 1
ATOM 545 O O . LEU A 1 73 ? -8.645 9.137 -1.633 1.00 95.00 73 LEU A O 1
ATOM 549 N N . ARG A 1 74 ? -9.334 8.140 -3.522 1.00 95.06 74 ARG A N 1
ATOM 550 C CA . ARG A 1 74 ? -10.733 8.570 -3.386 1.00 95.06 74 ARG A CA 1
ATOM 551 C C . ARG A 1 74 ? -11.387 7.906 -2.176 1.00 95.06 74 ARG A C 1
ATOM 553 O O . ARG A 1 74 ? -12.105 8.576 -1.442 1.00 95.06 74 ARG A O 1
ATOM 560 N N . PHE A 1 75 ? -11.133 6.615 -1.958 1.00 95.25 75 PHE A N 1
ATOM 561 C CA . PHE A 1 75 ? -11.598 5.902 -0.770 1.00 95.25 75 PHE A CA 1
ATOM 562 C C . PHE A 1 75 ? -10.956 6.457 0.509 1.00 95.25 75 PHE A C 1
ATOM 564 O O . PHE A 1 75 ? -11.671 6.749 1.461 1.00 95.25 75 PHE A O 1
ATOM 571 N N . TYR A 1 76 ? -9.639 6.670 0.517 1.00 92.81 76 TYR A N 1
ATOM 572 C CA . TYR A 1 76 ? -8.915 7.266 1.643 1.00 92.81 76 TYR A CA 1
ATOM 573 C C . TYR A 1 76 ? -9.497 8.628 2.043 1.00 92.81 76 TYR A C 1
ATOM 575 O O . TYR A 1 76 ? -9.833 8.828 3.202 1.00 92.81 76 TYR A O 1
ATOM 583 N N . LYS A 1 77 ? -9.714 9.530 1.075 1.00 91.06 77 LYS A N 1
ATOM 584 C CA . L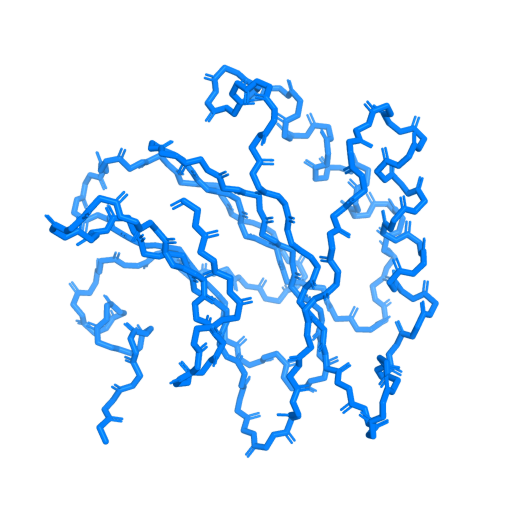YS A 1 77 ? -10.294 10.863 1.319 1.00 91.06 77 LYS A CA 1
ATOM 585 C C . LYS A 1 77 ? -11.717 10.821 1.883 1.00 91.06 77 LYS A C 1
ATOM 587 O O . LYS A 1 77 ? -12.092 11.717 2.619 1.00 91.06 77 LYS A O 1
ATOM 592 N N . LYS A 1 78 ? -12.512 9.798 1.547 1.00 93.19 78 LYS A N 1
ATOM 593 C CA . LYS A 1 78 ? -13.853 9.595 2.132 1.00 93.19 78 LYS A CA 1
ATOM 594 C C . LYS A 1 78 ? -13.817 9.118 3.587 1.00 93.19 78 LYS A C 1
ATOM 596 O O . LYS A 1 78 ? -14.860 9.095 4.228 1.00 93.19 78 LYS A O 1
ATOM 601 N N . ASN A 1 79 ? -12.655 8.675 4.061 1.00 91.62 79 ASN A N 1
ATOM 602 C CA . ASN A 1 79 ? -12.442 8.172 5.412 1.00 91.62 79 ASN A CA 1
ATOM 603 C C . ASN A 1 79 ? -11.390 9.013 6.153 1.00 91.62 79 ASN A C 1
ATOM 605 O O . ASN A 1 79 ? -10.712 8.501 7.043 1.00 91.62 79 ASN A O 1
ATOM 609 N N . ASP A 1 80 ? -11.211 10.279 5.767 1.00 88.19 80 ASP A N 1
ATOM 610 C CA . ASP A 1 80 ? -10.167 11.152 6.310 1.00 88.19 80 ASP A CA 1
ATOM 611 C C . ASP A 1 80 ? -10.308 11.386 7.821 1.00 88.19 80 ASP A C 1
ATOM 613 O O . ASP A 1 80 ? -9.305 11.594 8.499 1.00 88.19 80 ASP A O 1
ATOM 617 N N . GLN A 1 81 ? -11.512 11.237 8.379 1.00 89.31 81 GLN A N 1
ATOM 618 C CA . GLN A 1 81 ? -11.746 11.288 9.820 1.00 89.31 81 GLN A CA 1
ATOM 619 C C . GLN A 1 81 ? -10.980 10.205 10.601 1.00 89.31 81 GLN A C 1
ATOM 621 O O . GLN A 1 81 ? -10.637 10.416 11.763 1.00 89.31 81 GLN A O 1
ATOM 626 N N . GLU A 1 82 ? -10.672 9.064 9.971 1.00 89.06 82 GLU A N 1
ATOM 627 C CA . GLU A 1 82 ? -9.844 8.001 10.566 1.00 89.06 82 GLU A CA 1
ATOM 628 C C . GLU A 1 82 ? -8.346 8.198 10.282 1.00 89.06 82 GLU A C 1
ATOM 630 O O . GLU A 1 82 ? -7.498 7.493 10.841 1.00 89.06 82 GLU A O 1
ATOM 635 N N . PHE A 1 83 ? -8.018 9.172 9.428 1.00 85.81 83 PHE A N 1
ATOM 636 C CA . PHE A 1 83 ? -6.665 9.566 9.063 1.00 85.81 83 PHE A CA 1
ATOM 637 C C . PHE A 1 83 ? -6.464 11.097 9.167 1.00 85.81 83 PHE A C 1
ATOM 639 O O . PHE A 1 83 ? -6.144 11.738 8.158 1.00 85.81 83 PH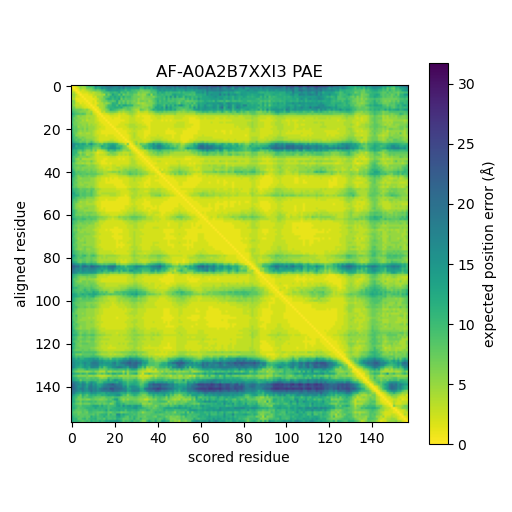E A O 1
ATOM 646 N N . PRO A 1 84 ? -6.581 11.697 10.371 1.00 72.19 84 PRO A N 1
ATOM 647 C CA . PRO A 1 84 ? -6.307 13.120 10.559 1.00 72.19 84 PRO A CA 1
ATOM 648 C C . PRO A 1 84 ? -4.903 13.531 10.064 1.00 72.19 84 PRO A C 1
ATOM 650 O O . PRO A 1 84 ? -3.980 12.727 9.967 1.00 72.19 84 PRO A O 1
ATOM 653 N N . GLN A 1 85 ? -4.749 14.793 9.655 1.00 64.81 85 GLN A N 1
ATOM 654 C CA . GLN A 1 85 ? -3.613 15.252 8.842 1.00 64.81 85 GLN A CA 1
ATOM 655 C C . GLN A 1 85 ? -2.227 14.806 9.349 1.00 64.81 85 GLN A C 1
ATOM 657 O O . GLN A 1 85 ? -1.909 14.914 10.530 1.00 64.81 85 GLN A O 1
ATOM 662 N N . GLY A 1 86 ? -1.371 14.384 8.409 1.00 64.38 86 GLY A N 1
ATOM 663 C CA . GLY A 1 86 ? 0.040 14.066 8.667 1.00 64.38 86 GLY A CA 1
ATOM 664 C C . GLY A 1 86 ? 0.336 12.590 8.934 1.00 64.38 86 GLY A C 1
ATOM 665 O O . GLY A 1 86 ? 1.467 12.251 9.275 1.00 64.38 86 GLY A O 1
ATOM 666 N N . HIS A 1 87 ? -0.647 11.706 8.770 1.00 73.25 87 HIS A N 1
ATOM 667 C CA . HIS A 1 87 ? -0.434 10.289 9.013 1.00 73.25 87 HIS A CA 1
ATOM 668 C C . HIS A 1 87 ? 0.502 9.607 8.008 1.00 73.25 87 HIS A C 1
ATOM 670 O O . HIS A 1 87 ? 0.550 9.963 6.826 1.00 73.25 87 HIS A O 1
ATOM 676 N N . PRO A 1 88 ? 1.256 8.609 8.489 1.00 80.94 88 PRO A N 1
ATOM 677 C CA . PRO A 1 88 ? 2.262 7.917 7.713 1.00 80.94 88 PRO A CA 1
ATOM 678 C C . PRO A 1 88 ? 1.644 7.149 6.543 1.00 80.94 88 PRO A C 1
ATOM 680 O O . PRO A 1 88 ? 0.783 6.277 6.692 1.00 80.94 88 PRO A O 1
ATOM 683 N N . ALA A 1 89 ? 2.170 7.454 5.365 1.00 90.50 89 ALA A N 1
ATOM 684 C CA . ALA A 1 89 ? 2.000 6.661 4.168 1.00 90.50 89 ALA A CA 1
ATOM 685 C C . ALA A 1 89 ? 3.354 6.053 3.792 1.00 90.50 89 ALA A C 1
ATOM 687 O O . ALA A 1 89 ? 4.377 6.730 3.882 1.00 90.50 89 ALA A O 1
ATOM 688 N N . PHE A 1 90 ? 3.375 4.812 3.316 1.00 92.75 90 PHE A N 1
ATOM 689 C CA . PHE A 1 90 ? 4.590 4.160 2.832 1.00 92.75 90 PHE A CA 1
ATOM 690 C C . PHE A 1 90 ? 4.335 3.474 1.495 1.00 92.75 90 PHE A C 1
ATOM 692 O O . PHE A 1 90 ? 3.323 2.793 1.320 1.00 92.75 90 PHE A O 1
ATOM 699 N N . ILE A 1 91 ? 5.288 3.622 0.574 1.00 94.50 91 ILE A N 1
ATOM 700 C CA . ILE A 1 91 ? 5.397 2.769 -0.612 1.00 94.50 91 ILE A CA 1
ATOM 701 C C . ILE A 1 91 ? 6.417 1.690 -0.288 1.00 94.50 91 ILE A C 1
ATOM 703 O O . ILE A 1 91 ? 7.567 2.016 -0.017 1.00 94.50 91 ILE A O 1
ATOM 707 N N . ILE A 1 92 ? 6.018 0.424 -0.309 1.00 92.62 92 ILE A N 1
ATOM 708 C CA . ILE A 1 92 ? 6.893 -0.705 0.003 1.00 92.62 92 ILE A CA 1
ATOM 709 C C . ILE A 1 92 ? 7.077 -1.539 -1.257 1.00 92.62 92 ILE A C 1
ATOM 711 O O . ILE A 1 92 ? 6.142 -2.207 -1.680 1.00 92.62 92 ILE A O 1
ATOM 715 N N . CYS A 1 93 ? 8.257 -1.520 -1.868 1.00 91.88 93 CYS A N 1
ATOM 716 C CA . CYS A 1 93 ? 8.494 -2.199 -3.146 1.00 91.88 93 CYS A CA 1
ATOM 717 C C . CYS A 1 93 ? 9.727 -3.103 -3.112 1.00 91.88 93 CYS A C 1
ATOM 719 O O . CYS A 1 93 ? 10.676 -2.866 -2.361 1.00 91.88 93 CYS A O 1
ATOM 721 N N . ALA A 1 94 ? 9.748 -4.124 -3.968 1.00 89.12 94 ALA A N 1
ATOM 722 C CA . ALA A 1 94 ? 10.960 -4.908 -4.164 1.00 89.12 94 ALA A CA 1
ATOM 723 C C . ALA A 1 94 ? 12.079 -4.032 -4.748 1.00 89.12 94 ALA A C 1
ATOM 725 O O . ALA A 1 94 ? 11.812 -3.103 -5.517 1.00 89.12 94 ALA A O 1
ATOM 726 N N . ARG A 1 95 ? 13.333 -4.347 -4.420 1.00 89.00 95 ARG A N 1
ATOM 727 C CA . ARG A 1 95 ? 14.527 -3.740 -5.027 1.00 89.00 95 ARG A CA 1
ATOM 728 C C . ARG A 1 95 ? 15.449 -4.788 -5.638 1.00 89.00 95 ARG A C 1
ATOM 730 O O . ARG A 1 95 ? 15.453 -5.942 -5.216 1.00 89.00 95 ARG A O 1
ATOM 737 N N . LYS A 1 96 ? 16.274 -4.349 -6.587 1.00 85.31 96 LYS A N 1
ATOM 738 C CA . LYS A 1 96 ? 17.444 -5.083 -7.079 1.00 85.31 96 LYS A CA 1
ATOM 739 C C . LYS A 1 96 ? 18.656 -4.159 -6.981 1.00 85.31 96 LYS A C 1
ATOM 741 O O . LYS A 1 96 ? 18.725 -3.154 -7.685 1.00 85.31 96 LYS A O 1
ATOM 746 N N . GLY A 1 97 ? 19.589 -4.481 -6.084 1.00 85.81 97 GLY A N 1
ATOM 747 C CA . GLY A 1 97 ? 20.629 -3.532 -5.679 1.00 85.81 97 GLY A CA 1
ATOM 748 C C . GLY A 1 97 ? 20.005 -2.304 -5.009 1.00 85.81 97 GLY A C 1
ATOM 749 O O . GLY A 1 97 ? 19.113 -2.436 -4.173 1.00 85.81 97 GLY A O 1
ATOM 750 N N . GLU A 1 98 ? 20.425 -1.107 -5.409 1.00 84.88 98 GLU A N 1
ATOM 751 C CA . GLU A 1 98 ? 19.962 0.157 -4.813 1.00 84.88 98 GLU A CA 1
ATOM 752 C C . GLU A 1 98 ? 18.664 0.711 -5.433 1.00 84.88 98 GLU A C 1
ATOM 754 O O . GLU A 1 98 ? 18.110 1.692 -4.942 1.00 84.88 98 GLU A O 1
ATOM 759 N N . ALA A 1 99 ? 18.141 0.086 -6.493 1.00 86.69 99 ALA A N 1
ATOM 760 C CA . ALA A 1 99 ? 16.982 0.592 -7.227 1.00 86.69 99 ALA A CA 1
ATOM 761 C C . ALA A 1 99 ? 15.710 -0.241 -6.978 1.00 86.69 99 ALA A C 1
ATOM 763 O O . ALA A 1 99 ? 15.791 -1.474 -6.906 1.00 86.69 99 ALA A O 1
ATOM 764 N N . PRO A 1 100 ? 14.518 0.391 -6.911 1.00 90.19 100 PRO A N 1
ATOM 765 C CA . PRO A 1 100 ? 13.244 -0.318 -7.000 1.00 90.19 100 PRO A CA 1
ATOM 766 C C . PRO A 1 100 ? 13.188 -1.202 -8.246 1.00 90.19 100 PRO A C 1
ATOM 768 O O . PRO A 1 100 ? 13.634 -0.794 -9.315 1.00 90.19 100 PRO A O 1
ATOM 771 N N . LEU A 1 101 ? 12.593 -2.387 -8.123 1.00 90.94 101 LEU A N 1
ATOM 772 C CA . LEU A 1 101 ? 12.441 -3.326 -9.235 1.00 90.94 101 LEU A CA 1
ATOM 773 C C . LEU A 1 101 ? 11.521 -2.761 -10.331 1.00 90.94 101 LEU A C 1
ATOM 775 O O . LEU A 1 101 ? 11.763 -2.978 -11.515 1.00 90.94 101 LEU A O 1
ATOM 779 N N . TYR A 1 102 ? 10.515 -1.974 -9.931 1.00 92.88 102 TYR A N 1
ATOM 780 C CA . TYR A 1 102 ? 9.560 -1.306 -10.820 1.00 92.88 102 TYR A CA 1
ATOM 781 C C . TYR A 1 102 ? 9.536 0.211 -10.557 1.00 92.88 102 TYR A C 1
ATOM 783 O O . TYR A 1 102 ? 8.582 0.736 -9.974 1.00 92.88 102 TYR A O 1
ATOM 791 N N . PRO A 1 103 ? 10.579 0.955 -10.968 1.00 94.12 103 PRO A N 1
ATOM 792 C CA . PRO A 1 103 ? 10.723 2.373 -10.629 1.00 94.12 103 PRO A CA 1
ATOM 793 C C . PRO A 1 103 ? 9.612 3.239 -11.237 1.00 94.12 103 PRO A C 1
ATOM 795 O O . PRO A 1 103 ? 9.181 4.216 -10.629 1.00 94.12 103 PRO A O 1
ATOM 798 N N . GLN A 1 104 ? 9.093 2.857 -12.406 1.00 95.38 104 GLN A N 1
ATOM 799 C CA . GLN A 1 104 ? 8.005 3.575 -13.069 1.00 95.38 104 GLN A CA 1
ATOM 800 C C . GLN A 1 104 ? 6.681 3.444 -12.300 1.00 95.38 104 GLN A C 1
ATOM 802 O O . GLN A 1 104 ? 5.968 4.433 -12.144 1.00 95.38 104 GLN A O 1
ATOM 807 N N . GLN A 1 105 ? 6.393 2.263 -11.734 1.00 95.94 105 GLN A N 1
ATOM 808 C CA . GLN A 1 105 ? 5.236 2.054 -10.858 1.00 95.94 105 GLN A CA 1
ATOM 809 C C . GLN A 1 105 ? 5.331 2.949 -9.612 1.00 95.94 105 GLN A C 1
ATOM 811 O O . GLN A 1 105 ? 4.375 3.647 -9.278 1.00 95.94 105 GLN A O 1
ATOM 816 N N . VAL A 1 106 ? 6.505 3.008 -8.974 1.00 96.56 106 VAL A N 1
ATOM 817 C CA . VAL A 1 106 ? 6.760 3.897 -7.826 1.00 96.56 106 VAL A CA 1
ATOM 818 C C . VAL A 1 106 ? 6.554 5.369 -8.201 1.00 96.56 106 VAL A C 1
ATOM 820 O O . VAL A 1 106 ? 5.879 6.101 -7.473 1.00 96.56 106 VAL A O 1
ATOM 823 N N . ALA A 1 107 ? 7.074 5.803 -9.352 1.00 97.06 107 ALA A N 1
ATOM 824 C CA . ALA A 1 107 ? 6.924 7.176 -9.830 1.00 97.06 107 ALA A CA 1
ATOM 825 C C . ALA A 1 107 ? 5.453 7.554 -10.079 1.00 97.06 107 ALA A C 1
ATOM 827 O O . ALA A 1 107 ? 5.029 8.643 -9.683 1.00 97.06 107 ALA A O 1
ATOM 828 N N . ILE A 1 108 ? 4.660 6.650 -10.670 1.00 97.88 108 ILE A N 1
ATOM 829 C CA . ILE A 1 108 ? 3.215 6.846 -10.873 1.00 97.88 108 ILE A CA 1
ATOM 830 C C . ILE A 1 108 ? 2.513 7.022 -9.526 1.00 97.88 108 ILE A C 1
ATOM 832 O O . ILE A 1 108 ? 1.749 7.972 -9.359 1.00 97.88 108 ILE A O 1
ATOM 836 N N . ILE A 1 109 ? 2.802 6.161 -8.547 1.00 97.81 109 ILE A N 1
ATOM 837 C CA . ILE A 1 109 ? 2.189 6.242 -7.216 1.00 97.81 109 ILE A CA 1
ATOM 838 C C . ILE A 1 109 ? 2.489 7.604 -6.582 1.00 97.81 109 ILE A C 1
ATOM 840 O O . ILE A 1 109 ? 1.568 8.324 -6.194 1.00 97.81 109 ILE A O 1
ATOM 844 N N . GLN A 1 110 ? 3.759 8.014 -6.549 1.00 97.31 110 GLN A N 1
ATOM 845 C CA . GLN A 1 110 ? 4.158 9.317 -6.011 1.00 97.31 110 GLN A CA 1
ATOM 846 C C . GLN A 1 110 ? 3.485 10.484 -6.745 1.00 97.31 110 GLN A C 1
ATOM 848 O O . GLN A 1 110 ? 3.040 11.443 -6.112 1.00 97.31 110 GLN A O 1
ATOM 853 N N . GLN A 1 111 ? 3.378 10.411 -8.073 1.00 97.88 111 GLN A N 1
ATOM 854 C CA . GLN A 1 111 ? 2.709 11.435 -8.869 1.00 97.88 111 GLN A CA 1
ATOM 855 C C . GLN A 1 111 ? 1.212 11.528 -8.547 1.00 97.88 111 GLN A C 1
ATOM 857 O O . GLN A 1 111 ? 0.687 12.639 -8.454 1.00 97.88 111 GLN A O 1
ATOM 862 N N . VAL A 1 112 ? 0.531 10.398 -8.343 1.00 97.56 112 VAL A N 1
ATOM 863 C CA . VAL A 1 112 ? -0.891 10.367 -7.974 1.00 97.56 112 VAL A CA 1
ATOM 864 C C . VAL A 1 112 ? -1.115 10.993 -6.592 1.00 97.56 112 VAL A C 1
ATOM 866 O O . VAL A 1 112 ? -2.041 11.791 -6.453 1.00 97.56 112 VAL A O 1
ATOM 869 N N . PHE A 1 113 ? -0.239 10.744 -5.608 1.00 95.44 113 PHE A N 1
ATOM 870 C CA . PHE A 1 113 ? -0.275 11.449 -4.315 1.00 95.44 113 PHE A CA 1
ATOM 871 C C . PHE A 1 113 ? -0.114 12.969 -4.484 1.00 95.44 113 PHE A C 1
ATOM 873 O O . PHE A 1 113 ? -0.967 13.723 -4.011 1.00 95.44 113 PHE A O 1
ATOM 880 N N . ARG A 1 114 ? 0.908 13.421 -5.235 1.00 95.25 114 ARG A N 1
ATOM 881 C CA . ARG A 1 114 ? 1.150 14.858 -5.498 1.00 95.25 114 ARG A CA 1
ATOM 882 C C . ARG A 1 114 ? -0.056 15.540 -6.140 1.00 95.25 114 ARG A C 1
ATOM 884 O O . ARG A 1 114 ? -0.506 16.573 -5.658 1.00 95.25 114 ARG A O 1
ATOM 891 N N . ARG A 1 115 ? -0.605 14.954 -7.211 1.00 96.06 115 ARG A N 1
ATOM 892 C CA . ARG A 1 115 ? -1.773 15.497 -7.935 1.00 96.06 115 ARG A CA 1
ATOM 893 C C . ARG A 1 115 ? -3.022 15.588 -7.060 1.00 96.06 115 ARG A C 1
ATOM 895 O O . ARG A 1 115 ? -3.899 16.397 -7.332 1.00 96.06 115 ARG A O 1
ATOM 902 N N . ASN A 1 116 ? -3.102 14.765 -6.018 1.00 91.56 116 ASN A N 1
ATOM 903 C CA . ASN A 1 116 ? -4.208 14.753 -5.071 1.00 91.56 116 ASN A CA 1
ATOM 904 C C . ASN A 1 116 ? -4.011 15.691 -3.871 1.00 91.56 116 ASN A C 1
ATOM 906 O O . ASN A 1 116 ? -4.877 15.679 -2.992 1.00 91.56 116 ASN A O 1
ATOM 910 N N . GLY A 1 117 ? -2.924 16.471 -3.832 1.00 90.56 117 GLY A N 1
ATOM 911 C CA . GLY A 1 117 ? -2.602 17.380 -2.728 1.00 90.56 117 GLY A CA 1
ATOM 912 C C . GLY A 1 117 ? -2.163 16.664 -1.449 1.00 90.56 117 GLY A C 1
ATOM 913 O O . GLY A 1 117 ? -2.256 17.239 -0.371 1.00 90.56 117 GLY A O 1
ATOM 914 N N . LEU A 1 118 ? -1.729 15.403 -1.549 1.00 90.19 118 LEU A N 1
ATOM 915 C CA . LEU A 1 118 ? -1.265 14.614 -0.409 1.00 90.19 118 LEU A CA 1
ATOM 916 C C . LEU A 1 118 ? 0.264 14.626 -0.324 1.00 90.19 118 LEU A C 1
ATOM 918 O O . LEU A 1 118 ? 0.960 14.747 -1.337 1.00 90.19 118 LEU A O 1
ATOM 922 N N . LEU A 1 119 ? 0.785 14.439 0.891 1.00 90.94 119 LEU A N 1
ATOM 923 C CA . LEU A 1 119 ? 2.214 14.234 1.109 1.00 90.94 119 LEU A CA 1
ATOM 924 C C . LEU A 1 119 ? 2.686 12.988 0.359 1.00 90.94 119 LEU A C 1
ATOM 926 O O . LEU A 1 119 ? 2.025 11.950 0.361 1.00 90.94 119 LEU A O 1
ATOM 930 N N . VAL A 1 120 ? 3.840 13.102 -0.293 1.00 93.00 120 VAL A N 1
ATOM 931 C CA . VAL A 1 120 ? 4.416 11.995 -1.056 1.00 93.00 120 VAL A CA 1
ATOM 932 C C . VAL A 1 120 ? 4.961 10.952 -0.087 1.00 93.00 120 VAL A C 1
ATOM 934 O O . VAL A 1 120 ? 5.845 11.290 0.703 1.00 93.00 120 VAL A O 1
ATOM 937 N N . PRO A 1 121 ? 4.496 9.694 -0.155 1.00 92.31 121 PRO A N 1
ATOM 938 C CA . PRO A 1 121 ? 4.986 8.659 0.737 1.00 92.31 121 PRO A CA 1
ATOM 939 C C . PRO A 1 121 ? 6.479 8.390 0.496 1.00 92.31 121 PRO A C 1
ATOM 941 O O . PRO A 1 121 ? 6.894 8.264 -0.667 1.00 92.31 121 PRO A O 1
ATOM 944 N N . PRO A 1 122 ? 7.300 8.245 1.551 1.00 92.62 122 PRO A N 1
ATOM 945 C CA . PRO A 1 122 ? 8.634 7.686 1.410 1.00 92.62 122 PRO A CA 1
ATOM 946 C C . PRO A 1 122 ? 8.575 6.257 0.861 1.00 92.62 122 PRO A C 1
ATOM 948 O O . PRO A 1 122 ? 7.659 5.480 1.150 1.00 92.62 122 PRO A O 1
ATOM 951 N N . VAL A 1 123 ? 9.602 5.908 0.088 1.00 92.12 123 VAL A N 1
ATOM 952 C CA . VAL A 1 123 ? 9.788 4.558 -0.442 1.00 92.12 123 VAL A CA 1
ATOM 953 C C . VAL A 1 123 ? 10.608 3.750 0.554 1.00 92.12 123 VAL A C 1
ATOM 955 O O . VAL A 1 123 ? 11.680 4.167 0.990 1.00 92.12 123 VAL A O 1
ATOM 958 N N . LYS A 1 124 ? 10.089 2.585 0.916 1.00 90.50 124 LYS A N 1
ATOM 959 C CA . LYS A 1 124 ? 10.774 1.535 1.657 1.00 90.50 124 LYS A CA 1
ATOM 960 C C . LYS A 1 124 ? 10.941 0.352 0.725 1.00 90.50 124 LYS A C 1
ATOM 962 O O . LYS A 1 124 ? 10.062 0.050 -0.079 1.00 90.50 124 LYS A O 1
ATOM 967 N N . SER A 1 125 ? 12.079 -0.308 0.817 1.00 86.62 125 SER A N 1
ATOM 968 C CA . SER A 1 125 ? 12.417 -1.384 -0.096 1.00 86.62 125 SER A CA 1
ATOM 969 C C . SER A 1 125 ? 12.742 -2.668 0.644 1.00 86.62 125 SER A C 1
ATOM 971 O O . SER A 1 125 ? 13.176 -2.654 1.795 1.00 86.62 125 SER A O 1
ATOM 973 N N . TYR A 1 126 ? 12.510 -3.787 -0.032 1.00 82.94 126 TYR A N 1
ATOM 974 C CA . TYR A 1 126 ? 12.898 -5.109 0.438 1.00 82.94 126 TYR A CA 1
ATOM 975 C C . TYR A 1 126 ? 13.579 -5.879 -0.690 1.00 82.94 126 TYR A C 1
ATOM 977 O O . TYR A 1 126 ? 13.270 -5.685 -1.868 1.00 82.94 126 TYR A O 1
ATOM 985 N N . GLU A 1 127 ? 14.534 -6.734 -0.340 1.00 81.62 127 GLU A N 1
ATOM 986 C CA . GLU A 1 127 ? 15.064 -7.701 -1.296 1.00 81.62 127 GLU A CA 1
ATOM 987 C C . GLU A 1 127 ? 14.114 -8.894 -1.354 1.00 81.62 127 GLU A C 1
ATOM 989 O O . GLU A 1 127 ? 13.783 -9.443 -0.304 1.00 81.62 127 GLU A O 1
ATOM 994 N N . PRO A 1 128 ? 13.647 -9.298 -2.544 1.00 72.31 128 PRO A N 1
ATOM 995 C CA . PRO A 1 128 ? 12.805 -10.474 -2.682 1.00 72.31 128 PRO A CA 1
ATOM 996 C C . PRO A 1 128 ? 13.653 -11.739 -2.469 1.00 72.31 128 PRO A C 1
ATOM 998 O O . PRO A 1 128 ? 14.155 -12.328 -3.420 1.00 72.31 128 PRO A O 1
ATOM 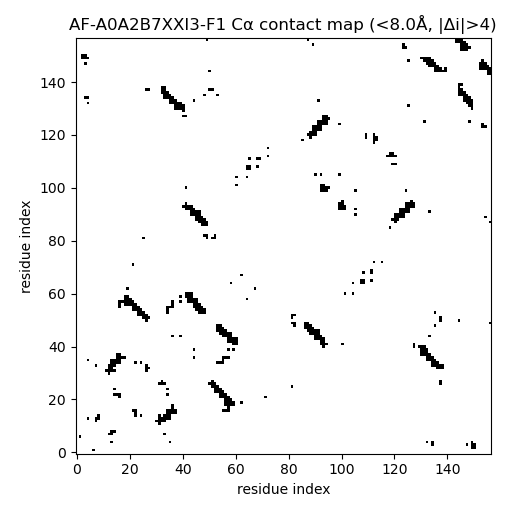1001 N N . SER A 1 129 ? 13.843 -12.141 -1.213 1.00 66.38 129 SER A N 1
ATOM 1002 C CA . SER A 1 129 ? 14.486 -13.408 -0.823 1.00 66.38 129 SER A CA 1
ATOM 1003 C C . SER A 1 129 ? 13.481 -14.446 -0.301 1.00 66.38 129 SER A C 1
ATOM 1005 O O . SER A 1 129 ? 13.868 -15.542 0.103 1.00 66.38 129 SER A O 1
ATOM 1007 N N . GLY A 1 130 ? 12.186 -14.122 -0.350 1.00 61.25 130 GLY A N 1
ATOM 1008 C CA . GLY A 1 130 ? 11.086 -14.954 0.121 1.00 61.25 130 GLY A CA 1
ATOM 1009 C C . GLY A 1 130 ? 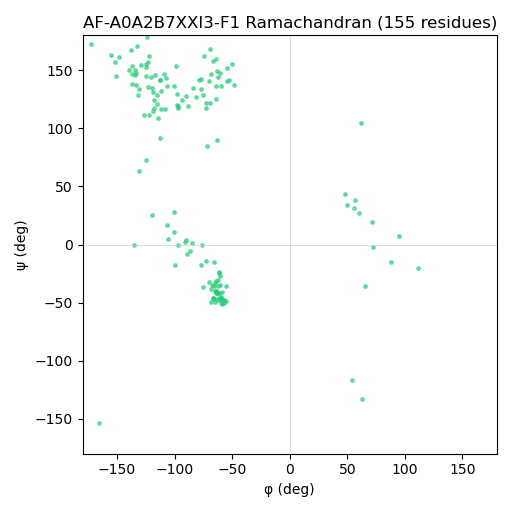9.732 -14.457 -0.387 1.00 61.25 130 GLY A C 1
ATOM 1010 O O . GLY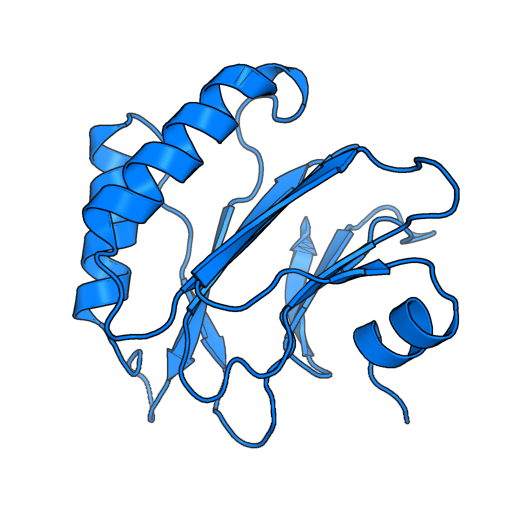 A 1 130 ? 9.630 -13.834 -1.445 1.00 61.25 130 GLY A O 1
ATOM 1011 N N . GLN A 1 131 ? 8.665 -14.747 0.362 1.00 57.25 131 GLN A N 1
ATOM 1012 C CA . GLN A 1 131 ? 7.313 -14.373 -0.049 1.00 57.25 131 GLN A CA 1
ATOM 1013 C C . GLN A 1 131 ? 6.998 -12.888 0.164 1.00 57.25 131 GLN A C 1
ATOM 1015 O O . GLN A 1 131 ? 6.074 -12.415 -0.480 1.00 57.25 131 GLN A O 1
ATOM 1020 N N . GLY A 1 132 ? 7.737 -12.127 0.983 1.00 59.03 132 GLY A N 1
ATOM 1021 C CA . GLY A 1 132 ? 7.461 -10.708 1.238 1.00 59.03 132 GLY A CA 1
ATOM 1022 C C . GLY A 1 132 ? 6.092 -10.466 1.891 1.00 59.03 132 GLY A C 1
ATOM 1023 O O . GLY A 1 132 ? 5.052 -10.514 1.231 1.00 59.03 132 GLY A O 1
ATOM 1024 N N . THR A 1 133 ? 6.068 -10.166 3.191 1.00 67.94 133 THR A N 1
ATOM 1025 C CA . THR A 1 133 ? 4.825 -9.839 3.915 1.00 67.94 133 THR A CA 1
ATOM 1026 C C . THR A 1 133 ? 4.849 -8.408 4.411 1.00 67.94 133 THR A C 1
ATOM 1028 O O . THR A 1 133 ? 5.712 -8.100 5.215 1.00 67.94 133 THR A O 1
ATOM 1031 N N . VAL A 1 134 ? 3.904 -7.559 4.012 1.00 74.94 134 VAL A N 1
ATOM 1032 C CA . VAL A 1 134 ? 3.709 -6.233 4.623 1.00 74.94 134 VAL A CA 1
ATOM 1033 C C . VAL A 1 134 ? 2.598 -6.332 5.643 1.00 74.94 134 VAL A C 1
ATOM 1035 O O . VAL A 1 134 ? 1.515 -6.819 5.330 1.00 74.94 134 VAL A O 1
ATOM 1038 N N . PHE A 1 135 ? 2.853 -5.852 6.850 1.00 77.19 135 PHE A N 1
ATOM 1039 C CA . PHE A 1 135 ? 1.931 -5.975 7.969 1.00 77.19 135 PHE A CA 1
ATOM 1040 C C . PHE A 1 135 ? 1.866 -4.663 8.736 1.00 77.19 135 PHE A C 1
ATOM 1042 O O . PHE A 1 135 ? 2.856 -3.953 8.827 1.00 77.19 135 PHE A O 1
ATOM 1049 N N . VAL A 1 136 ? 0.703 -4.340 9.283 1.00 75.38 136 VAL A N 1
ATOM 1050 C CA . VAL A 1 136 ? 0.508 -3.222 10.205 1.00 75.38 136 VAL A CA 1
ATOM 1051 C C . VAL A 1 136 ? -0.063 -3.807 11.485 1.00 75.38 136 VAL A C 1
ATOM 1053 O O . VAL A 1 136 ? -1.195 -4.293 11.473 1.00 75.38 136 VAL A O 1
ATOM 1056 N N . ASP A 1 137 ? 0.716 -3.783 12.569 1.00 72.12 137 ASP A N 1
ATOM 1057 C CA . ASP A 1 137 ? 0.257 -4.233 13.889 1.00 72.12 137 ASP A CA 1
ATOM 1058 C C . ASP A 1 137 ? -0.276 -3.052 14.702 1.00 72.12 137 ASP A C 1
ATOM 1060 O O . ASP A 1 137 ? 0.433 -2.070 14.936 1.00 72.12 137 ASP A O 1
ATOM 1064 N N . ALA A 1 138 ? -1.517 -3.158 15.172 1.00 66.56 138 ALA A N 1
ATOM 1065 C CA . ALA A 1 138 ? -2.129 -2.172 16.052 1.00 66.56 138 ALA A CA 1
ATOM 1066 C C . ALA A 1 138 ? -1.911 -2.469 17.550 1.00 66.56 138 ALA A C 1
ATOM 1068 O O . ALA A 1 138 ? -2.408 -1.707 18.380 1.00 66.56 138 ALA A O 1
ATOM 1069 N N . ARG A 1 139 ? -1.178 -3.539 17.911 1.00 60.78 139 ARG A N 1
ATOM 1070 C CA . ARG A 1 139 ? -0.965 -4.013 19.296 1.00 60.78 139 ARG A CA 1
ATOM 1071 C C . ARG A 1 139 ? 0.368 -3.662 19.985 1.00 60.78 139 ARG A C 1
ATOM 1073 O O . ARG A 1 139 ? 0.766 -4.453 20.841 1.00 60.78 139 ARG A O 1
ATOM 1080 N N . PRO A 1 140 ? 1.119 -2.582 19.714 1.00 54.81 140 PRO A N 1
ATOM 1081 C CA . PRO A 1 140 ? 2.311 -2.354 20.525 1.00 54.81 140 PRO A CA 1
ATOM 1082 C C . PRO A 1 140 ? 1.899 -1.961 21.957 1.00 54.81 140 PRO A C 1
ATOM 1084 O O . PRO A 1 140 ? 1.242 -0.931 22.121 1.00 54.81 140 PRO A O 1
ATOM 1087 N N . PRO A 1 141 ? 2.318 -2.701 23.006 1.00 44.94 141 PRO A N 1
ATOM 1088 C CA . PRO A 1 141 ? 2.152 -2.276 24.401 1.00 44.94 141 PRO A CA 1
ATOM 1089 C C . PRO A 1 141 ? 2.985 -1.021 24.730 1.00 44.94 141 PRO A C 1
ATOM 1091 O O . PRO A 1 141 ? 2.770 -0.383 25.752 1.00 44.94 141 PRO A O 1
ATOM 1094 N N . SER A 1 142 ? 3.941 -0.677 23.859 1.00 51.19 142 SER A N 1
ATOM 1095 C CA . SER A 1 142 ? 4.909 0.418 23.978 1.00 51.19 142 SER A CA 1
ATOM 1096 C C . SER A 1 142 ? 4.512 1.709 23.244 1.00 51.19 142 SER A C 1
ATOM 1098 O O . SER A 1 142 ? 5.268 2.675 23.271 1.00 51.19 142 SER A O 1
ATOM 1100 N N . GLY A 1 143 ? 3.358 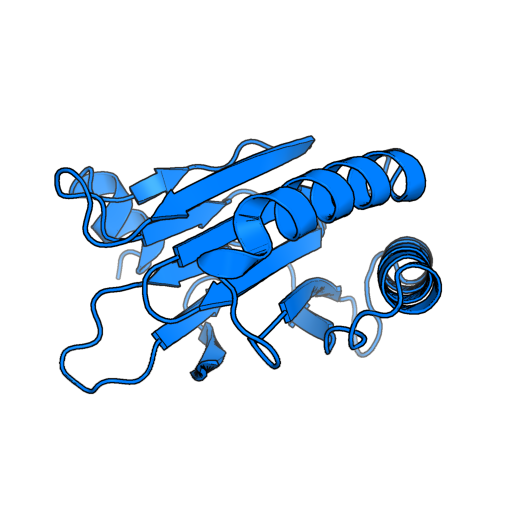1.738 22.565 1.00 54.81 143 GLY A N 1
ATOM 1101 C CA . GLY A 1 143 ? 2.820 2.934 21.901 1.00 54.81 143 GLY A CA 1
ATOM 1102 C C . GLY A 1 143 ? 3.276 3.196 20.454 1.00 54.81 143 GLY A C 1
ATOM 1103 O O . GLY A 1 143 ? 2.605 3.962 19.772 1.00 54.81 143 GLY A O 1
ATOM 1104 N N . GLN A 1 144 ? 4.334 2.544 19.948 1.00 59.41 144 GLN A N 1
ATOM 1105 C CA . GLN A 1 144 ? 4.819 2.716 18.561 1.00 59.41 144 GLN A CA 1
ATOM 1106 C C . GLN A 1 144 ? 4.298 1.636 17.614 1.00 59.41 144 GLN A C 1
ATOM 1108 O O . GLN A 1 144 ? 4.629 0.461 17.777 1.00 59.41 144 GLN A O 1
ATOM 1113 N N . ARG A 1 145 ? 3.529 2.022 16.593 1.00 69.56 145 ARG A N 1
ATOM 1114 C CA . ARG A 1 145 ? 3.027 1.116 15.553 1.00 69.56 145 ARG A CA 1
ATOM 1115 C C . ARG A 1 145 ? 4.119 0.819 14.539 1.00 69.56 145 ARG A C 1
ATOM 1117 O O . ARG A 1 145 ? 4.922 1.677 14.184 1.00 69.56 145 ARG A O 1
ATOM 1124 N N . LEU A 1 146 ? 4.160 -0.426 14.076 1.00 71.94 146 LEU A N 1
ATOM 1125 C CA . LEU A 1 146 ? 5.240 -0.933 13.234 1.00 71.94 146 LEU A CA 1
ATOM 1126 C C . LEU A 1 146 ? 4.687 -1.419 11.900 1.00 71.94 146 LEU A C 1
ATOM 1128 O O . LEU A 1 146 ? 3.616 -2.028 11.845 1.00 71.94 146 LEU A O 1
ATOM 1132 N N . VAL A 1 147 ? 5.472 -1.210 10.846 1.00 69.19 147 VAL A N 1
ATOM 1133 C CA . VAL A 1 147 ? 5.265 -1.842 9.545 1.00 69.19 147 VAL A CA 1
ATOM 1134 C C . VAL A 1 147 ? 6.410 -2.813 9.288 1.00 69.19 147 VAL A C 1
ATOM 1136 O O . VAL A 1 147 ? 7.464 -2.387 8.803 1.00 69.19 147 VAL A O 1
ATOM 1139 N N . PRO A 1 148 ? 6.288 -4.098 9.659 1.00 65.69 148 PRO A N 1
ATOM 1140 C CA . PRO A 1 148 ? 7.268 -5.083 9.247 1.00 65.69 148 PRO A CA 1
ATOM 1141 C C . PRO A 1 148 ? 7.072 -5.516 7.792 1.00 65.69 148 PRO A C 1
ATOM 1143 O O . PRO A 1 148 ? 5.948 -5.669 7.309 1.00 65.69 148 PRO A O 1
ATOM 1146 N N . VAL A 1 149 ? 8.204 -5.717 7.117 1.00 66.75 149 VAL A N 1
ATOM 1147 C CA . VAL A 1 149 ? 8.344 -6.509 5.900 1.00 66.75 149 VAL A CA 1
ATOM 1148 C C . VAL A 1 149 ? 9.092 -7.784 6.253 1.00 66.75 149 VAL A C 1
ATOM 1150 O O . VAL A 1 149 ? 10.245 -7.726 6.682 1.00 66.75 149 VAL A O 1
ATOM 1153 N N . GLU A 1 150 ? 8.434 -8.929 6.100 1.00 69.69 150 GLU A N 1
ATOM 1154 C CA . GLU A 1 150 ? 8.948 -10.223 6.570 1.00 69.69 150 GLU A CA 1
ATOM 1155 C C . GLU A 1 150 ? 9.315 -10.162 8.069 1.00 69.69 150 GLU A C 1
ATOM 1157 O O . GLU A 1 150 ? 8.450 -9.914 8.909 1.00 69.69 150 GLU A O 1
ATOM 1162 N N . ASN A 1 151 ? 10.595 -10.345 8.409 1.00 64.81 151 ASN A N 1
ATOM 1163 C CA . ASN A 1 151 ? 11.111 -10.298 9.780 1.00 64.81 151 ASN A CA 1
ATOM 1164 C C . ASN A 1 151 ? 11.801 -8.963 10.123 1.00 64.81 151 ASN A C 1
ATOM 1166 O O . ASN A 1 151 ? 12.486 -8.869 11.141 1.00 64.81 151 ASN A O 1
ATOM 1170 N N . ARG A 1 152 ? 11.671 -7.932 9.275 1.00 67.12 152 ARG A N 1
ATOM 1171 C CA . ARG A 1 152 ? 12.309 -6.619 9.464 1.00 67.12 152 ARG A CA 1
ATOM 1172 C C . ARG A 1 152 ? 11.275 -5.514 9.573 1.00 67.12 152 ARG A C 1
ATOM 1174 O O . ARG A 1 152 ? 10.413 -5.386 8.718 1.00 67.12 152 ARG A O 1
ATOM 1181 N N . VAL A 1 153 ? 11.400 -4.652 10.575 1.00 69.62 153 VAL A N 1
ATOM 1182 C CA . VAL A 1 153 ? 1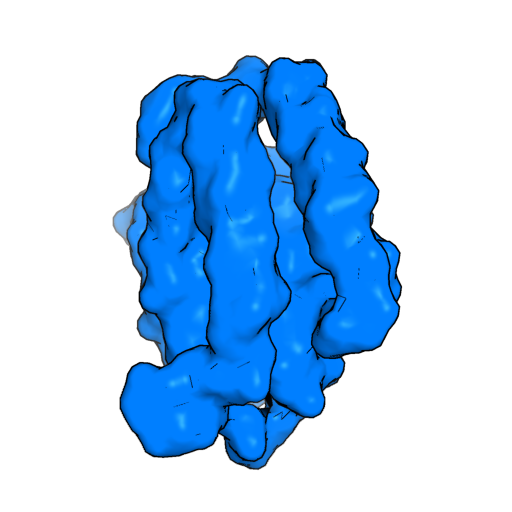0.609 -3.416 10.653 1.00 69.62 153 VAL A CA 1
ATOM 1183 C C . VAL A 1 153 ? 11.137 -2.426 9.614 1.00 69.62 153 VAL A C 1
ATOM 1185 O O . VAL A 1 153 ? 12.292 -2.015 9.697 1.00 69.62 153 VAL A O 1
ATOM 1188 N N . VAL A 1 154 ? 10.311 -2.040 8.637 1.00 70.00 154 VAL A N 1
ATOM 1189 C CA . VAL A 1 154 ? 10.694 -1.064 7.594 1.00 70.00 154 VAL A CA 1
ATOM 1190 C C . VAL A 1 154 ? 10.173 0.344 7.872 1.00 70.00 154 VAL A C 1
ATOM 1192 O O . VAL A 1 154 ? 10.678 1.315 7.299 1.00 70.00 154 VAL A O 1
ATOM 1195 N N . ALA A 1 155 ? 9.184 0.471 8.759 1.00 66.56 155 ALA A N 1
ATOM 1196 C CA . ALA A 1 155 ? 8.696 1.754 9.241 1.00 66.56 155 ALA A CA 1
ATOM 1197 C C . ALA A 1 155 ? 8.103 1.668 10.654 1.00 66.56 155 ALA A C 1
ATOM 1199 O O . ALA A 1 155 ? 7.675 0.601 11.098 1.00 66.56 155 ALA A O 1
ATOM 1200 N N . GLN A 1 156 ? 8.078 2.815 11.332 1.00 71.19 156 GLN A N 1
ATOM 1201 C CA . GLN A 1 156 ? 7.486 3.023 12.653 1.00 71.19 156 GLN A CA 1
ATOM 1202 C C . GLN A 1 156 ? 6.665 4.314 12.634 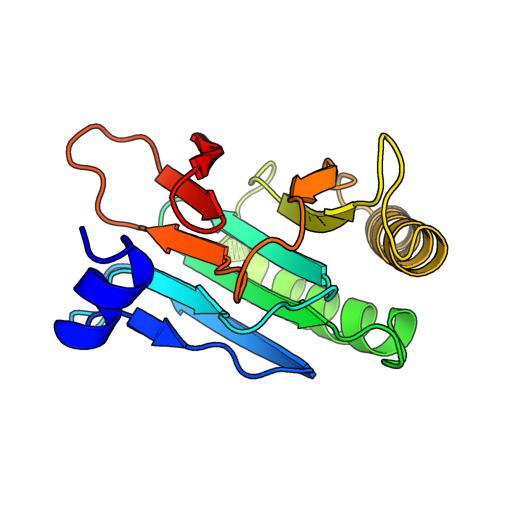1.00 71.19 156 GLN A C 1
ATOM 1204 O O . GLN A 1 156 ? 7.003 5.217 11.860 1.00 71.19 156 GLN A O 1
ATOM 1209 N N . PHE A 1 157 ? 5.611 4.388 13.448 1.00 65.06 157 PHE A N 1
ATOM 1210 C CA . PHE A 1 157 ? 4.741 5.558 13.558 1.00 65.06 157 PHE A CA 1
ATOM 1211 C C . PHE A 1 157 ? 3.879 5.585 14.823 1.00 65.06 157 PHE A C 1
ATOM 1213 O O . PHE A 1 157 ? 3.748 4.530 15.486 1.00 65.06 157 PHE A O 1
#

Nearest PDB structures (foldseek):
  6a0h-assembly1_A  TM=6.469E-01  e=5.445E-05  Homo sapiens
  6a0i-assembly2_B  TM=5.895E-01  e=3.751E-05  Homo sapiens
  6a0e-assembly2_B  TM=6.250E-01  e=8.951E-05  Homo sapiens
  6a0h-assembly2_B  TM=6.194E-01  e=1.383E-04  Homo sapiens
  6dzd-assembly2_B  TM=6.878E-01  e=6.120E-03  Bacillus licheniformis

Solvent-accessible surface area (backbone atoms only — not comparable to full-atom values): 8644 Å² total; per-residue (Å²): 131,82,40,69,61,55,55,33,46,76,68,68,18,43,48,77,31,52,82,74,33,67,44,76,48,62,49,81,42,95,71,32,41,30,42,30,34,63,66,35,68,58,23,33,35,40,41,42,42,43,78,54,24,39,37,39,33,30,41,51,86,88,51,67,56,63,65,52,49,53,53,52,51,55,52,47,64,76,45,34,88,58,49,58,90,87,53,57,43,37,36,39,31,20,31,59,86,97,40,57,66,54,55,66,62,54,50,47,52,42,48,53,30,49,78,69,76,41,81,62,50,56,80,39,74,43,72,72,84,57,50,47,30,46,35,40,45,74,70,49,95,82,72,57,33,40,32,30,46,49,92,42,75,73,45,75,89

Foldseek 3Di:
DAWPCRVCVVVVQEAEADAQGKDKDFPPDPSRFKYKYWQLLFWKKKWFDDLGMIMIHIYDLPDPLLVSLLVVVVVCVVVCVSVPPDTAMEIEGEDDPPGGPRVVSLVSNQVSCVVVVHDRHYYFYDHPPDTWMWMWGSDDPPPKIFTDTGRDTRDID

Mean predicted aligned error: 6.29 Å

pLDDT: mean 83.24, std 13.11, range [44.94, 98.06]